Protein AF-A0A1B8S9D0-F1 (afdb_monomer)

Nearest PDB structures (foldseek):
  7rro-assembly1_YB  TM=2.808E-01  e=3.831E+00  Bos taurus
  8to0-assembly1_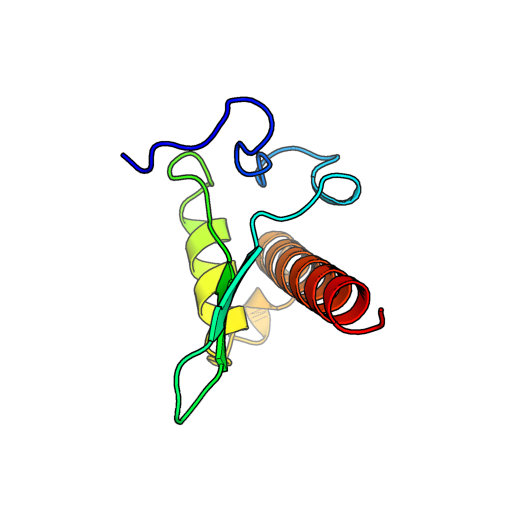Fp  TM=2.593E-01  e=9.077E+00  Mus musculus

Organism: NCBI:txid354243

Mean predicted aligned error: 5.72 Å

Radius of gyration: 13.84 Å; Cα contacts (8 Å, |Δi|>4): 88; chains: 1; bounding box: 39×24×36 Å

Structure (mmCIF, N/CA/C/O backbone):
data_AF-A0A1B8S9D0-F1
#
_entry.id   AF-A0A1B8S9D0-F1
#
loop_
_atom_site.group_PDB
_atom_site.id
_atom_site.type_symbol
_atom_site.label_atom_id
_atom_site.label_alt_id
_atom_site.label_comp_id
_atom_site.label_asym_id
_atom_site.label_entity_id
_atom_site.label_seq_id
_atom_site.pdbx_PDB_ins_code
_atom_site.Cartn_x
_atom_site.Cartn_y
_atom_site.Cartn_z
_atom_site.occupancy
_atom_site.B_iso_or_equiv
_atom_site.auth_seq_id
_atom_site.auth_comp_id
_atom_site.auth_asym_id
_atom_site.auth_atom_id
_atom_site.pdbx_PDB_model_num
ATOM 1 N N . ASN A 1 1 ? -15.346 -12.255 -2.977 1.00 54.06 1 ASN A N 1
ATOM 2 C CA . ASN A 1 1 ? -15.322 -10.852 -3.441 1.00 54.06 1 ASN A CA 1
ATOM 3 C C . ASN A 1 1 ? -15.828 -9.987 -2.298 1.00 54.06 1 ASN A C 1
ATOM 5 O O . ASN A 1 1 ? -16.871 -10.329 -1.756 1.00 54.06 1 ASN A O 1
ATOM 9 N N . VAL A 1 2 ? -15.090 -8.963 -1.864 1.00 58.38 2 VAL A N 1
ATOM 10 C CA . VAL A 1 2 ? -15.544 -8.089 -0.766 1.00 58.38 2 VAL A CA 1
ATOM 11 C C . VAL A 1 2 ? -16.445 -7.006 -1.360 1.00 58.38 2 VAL A C 1
ATOM 13 O O . VAL A 1 2 ? -16.091 -6.404 -2.372 1.00 58.38 2 VAL A O 1
ATOM 16 N N . ASN A 1 3 ? -17.629 -6.797 -0.783 1.00 62.94 3 ASN A N 1
ATOM 17 C CA . ASN A 1 3 ? -18.660 -5.932 -1.358 1.00 62.94 3 ASN A CA 1
ATOM 18 C C . ASN A 1 3 ? -18.397 -4.457 -0.993 1.00 62.94 3 ASN A C 1
ATOM 20 O O . ASN A 1 3 ? -19.040 -3.895 -0.111 1.00 62.94 3 ASN A O 1
ATOM 24 N N . TRP A 1 4 ? -17.381 -3.850 -1.608 1.00 67.56 4 TRP A N 1
ATOM 25 C CA . TRP A 1 4 ? -17.056 -2.436 -1.403 1.00 67.56 4 TRP A CA 1
ATOM 26 C C . TRP A 1 4 ? -17.869 -1.534 -2.326 1.00 67.56 4 TRP A C 1
ATOM 28 O O . TRP A 1 4 ? -18.118 -1.874 -3.484 1.00 67.56 4 TRP A O 1
ATOM 38 N N . SER A 1 5 ? -18.207 -0.337 -1.840 1.00 66.69 5 SER A N 1
ATOM 39 C CA . SER A 1 5 ? -18.712 0.726 -2.710 1.00 66.69 5 SER A CA 1
ATOM 40 C C . SER A 1 5 ? -17.700 0.999 -3.838 1.00 66.69 5 SER A C 1
ATOM 42 O O . SER A 1 5 ? -16.493 0.982 -3.578 1.00 66.69 5 SER A O 1
ATOM 44 N N . PRO A 1 6 ? -18.135 1.297 -5.078 1.00 64.88 6 PRO A N 1
ATOM 45 C CA . PRO A 1 6 ? -17.235 1.627 -6.187 1.00 64.88 6 PRO A CA 1
ATOM 46 C C . PRO A 1 6 ? -16.252 2.763 -5.862 1.00 64.88 6 PRO A C 1
ATOM 48 O O . PRO A 1 6 ? -15.125 2.765 -6.352 1.00 64.88 6 PRO A O 1
ATOM 51 N N . LEU A 1 7 ? -16.658 3.689 -4.985 1.00 65.69 7 LEU A N 1
ATOM 52 C CA . LEU A 1 7 ? -15.840 4.808 -4.502 1.00 65.69 7 LEU A CA 1
ATOM 53 C C . LEU A 1 7 ? -14.782 4.395 -3.464 1.00 65.69 7 LEU A C 1
ATOM 55 O O . LEU A 1 7 ? -13.861 5.155 -3.184 1.00 65.69 7 LEU A O 1
ATOM 59 N N . GLN A 1 8 ? -14.908 3.199 -2.893 1.00 68.81 8 GLN A N 1
ATOM 60 C CA . GLN A 1 8 ? -13.981 2.616 -1.924 1.00 68.81 8 GLN A CA 1
ATOM 61 C C . GLN A 1 8 ? -13.094 1.540 -2.562 1.00 68.81 8 GLN A C 1
ATOM 63 O O . GLN A 1 8 ? -12.458 0.769 -1.852 1.00 68.81 8 GLN A O 1
ATOM 68 N N . ARG A 1 9 ? -13.034 1.439 -3.895 1.00 71.69 9 ARG A N 1
ATOM 69 C CA . ARG A 1 9 ? -12.163 0.456 -4.549 1.00 71.69 9 ARG A CA 1
ATOM 70 C C . ARG A 1 9 ? -10.692 0.706 -4.157 1.00 71.69 9 ARG A C 1
ATOM 72 O O . ARG A 1 9 ? -10.278 1.865 -4.112 1.00 71.69 9 ARG A O 1
ATOM 79 N N . PRO A 1 10 ? -9.895 -0.346 -3.883 1.00 76.56 10 PRO A N 1
ATOM 80 C CA . PRO A 1 10 ? -8.476 -0.189 -3.619 1.00 76.56 10 PRO A CA 1
ATOM 81 C C . PRO A 1 10 ? -7.795 0.543 -4.773 1.00 76.56 10 PRO A C 1
ATOM 83 O O . PRO A 1 10 ? -8.164 0.320 -5.933 1.00 76.56 10 PRO A O 1
ATOM 86 N N . PRO A 1 11 ? -6.811 1.405 -4.479 1.00 83.00 11 PRO A N 1
ATOM 87 C CA . PRO A 1 11 ? -6.033 2.038 -5.525 1.00 83.00 11 PRO A CA 1
ATOM 88 C C . PRO A 1 11 ? -5.316 0.971 -6.355 1.00 83.00 11 PRO A C 1
ATOM 90 O O . PRO A 1 11 ? -4.897 -0.069 -5.842 1.00 83.00 11 PRO A O 1
ATOM 93 N N . ASP A 1 12 ? -5.169 1.239 -7.649 1.00 86.06 12 ASP A N 1
ATOM 94 C CA . ASP A 1 12 ? -4.307 0.424 -8.491 1.00 86.06 12 ASP A CA 1
ATOM 95 C C . ASP A 1 12 ? -2.849 0.779 -8.194 1.00 86.06 12 ASP A C 1
ATOM 97 O O . ASP A 1 12 ? -2.378 1.854 -8.556 1.00 86.06 12 ASP A O 1
ATOM 101 N N . LEU A 1 13 ? -2.165 -0.117 -7.484 1.00 86.69 13 LEU A N 1
ATOM 102 C CA . LEU A 1 13 ? -0.788 0.065 -7.027 1.00 86.69 13 LEU A CA 1
ATOM 103 C C . LEU A 1 13 ? 0.250 -0.133 -8.142 1.00 86.69 13 LEU A C 1
ATOM 105 O O . LEU A 1 13 ? 1.425 0.149 -7.927 1.00 86.69 13 LEU A O 1
ATOM 109 N N . ASN A 1 14 ? -0.154 -0.636 -9.314 1.00 86.62 14 ASN A N 1
ATOM 110 C CA . ASN A 1 14 ? 0.764 -0.869 -10.429 1.00 86.62 14 ASN A CA 1
ATOM 111 C C . ASN A 1 14 ? 1.052 0.404 -11.233 1.00 86.62 14 ASN A C 1
ATOM 113 O O . ASN A 1 14 ? 2.060 0.467 -11.935 1.00 86.62 14 ASN A O 1
ATOM 117 N N . TRP A 1 15 ? 0.169 1.401 -11.154 1.00 83.81 15 TRP A N 1
ATOM 118 C CA . TRP A 1 15 ? 0.238 2.617 -11.961 1.00 83.81 15 TRP A CA 1
ATOM 119 C C . TRP A 1 15 ? 0.574 3.839 -11.110 1.00 83.81 15 TRP A C 1
ATOM 121 O O . TRP A 1 15 ? 0.098 3.940 -9.979 1.00 83.81 15 TRP A O 1
ATOM 131 N N . PRO A 1 16 ? 1.344 4.803 -11.645 1.00 81.38 16 PRO A N 1
ATOM 132 C CA . PRO A 1 16 ? 1.657 6.037 -10.935 1.00 81.38 16 PRO A CA 1
ATOM 133 C C . PRO A 1 16 ? 0.385 6.811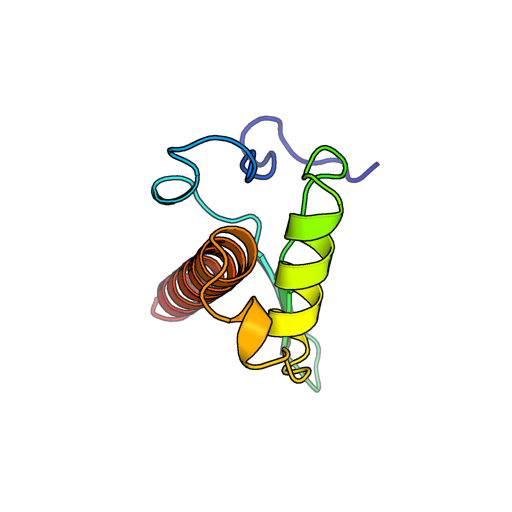 -10.552 1.00 81.38 16 PRO A C 1
ATOM 135 O O . PRO A 1 16 ? -0.633 6.755 -11.245 1.00 81.38 16 PRO A O 1
ATOM 138 N N . GLY A 1 17 ? 0.446 7.553 -9.443 1.00 82.50 17 GLY A N 1
ATOM 139 C CA . GLY A 1 17 ? -0.686 8.326 -8.927 1.00 82.50 17 GLY A CA 1
ATOM 140 C C . GLY A 1 17 ? -1.521 7.583 -7.882 1.00 82.50 17 GLY A C 1
ATOM 141 O O . GLY A 1 17 ? -2.547 8.102 -7.435 1.00 82.50 17 GLY A O 1
ATOM 142 N N . TRP A 1 18 ? -1.095 6.389 -7.458 1.00 85.12 18 TRP A N 1
ATOM 143 C CA . TRP A 1 18 ? -1.655 5.717 -6.284 1.00 85.12 18 TRP A CA 1
ATOM 144 C C . TRP A 1 18 ? -1.313 6.466 -4.987 1.00 85.12 18 TRP A C 1
ATOM 146 O O . TRP A 1 18 ? -2.069 6.371 -4.022 1.00 85.12 18 TRP A O 1
ATOM 156 N N . GLU A 1 19 ? -0.228 7.248 -4.967 1.00 84.44 19 GLU A N 1
ATOM 157 C CA . GLU A 1 19 ? 0.268 7.983 -3.798 1.00 84.44 19 GLU A CA 1
ATOM 158 C C . GLU A 1 19 ? -0.725 9.043 -3.306 1.00 84.44 19 GLU A C 1
ATOM 160 O O . GLU A 1 19 ? -0.862 9.259 -2.104 1.00 84.44 19 GLU A O 1
ATOM 165 N N . GLY A 1 20 ? -1.432 9.692 -4.237 1.00 80.38 20 GLY A N 1
ATOM 166 C CA . GLY A 1 20 ? -2.459 10.693 -3.938 1.00 80.38 20 GLY A CA 1
ATOM 167 C C . GLY A 1 20 ? -3.834 10.095 -3.634 1.00 80.38 20 GLY A C 1
ATOM 168 O O . GLY A 1 20 ? -4.763 10.826 -3.289 1.00 80.38 20 GLY A O 1
ATOM 169 N N . LYS A 1 21 ? -3.994 8.774 -3.771 1.00 82.31 21 LYS A N 1
ATOM 170 C CA . LYS A 1 21 ? -5.252 8.077 -3.495 1.00 82.31 21 LYS A CA 1
ATOM 171 C C . LYS A 1 21 ? -5.249 7.548 -2.066 1.00 82.31 21 LYS A C 1
ATOM 173 O O . LYS A 1 21 ? -4.227 7.090 -1.552 1.00 82.31 21 LYS A O 1
ATOM 178 N N . ARG A 1 22 ? -6.426 7.563 -1.431 1.00 78.88 22 ARG A N 1
ATOM 179 C CA . ARG A 1 22 ? -6.602 6.895 -0.138 1.00 78.88 22 ARG A CA 1
ATOM 180 C C . ARG A 1 22 ? -6.294 5.409 -0.305 1.00 78.88 22 ARG A C 1
ATOM 182 O O . ARG A 1 22 ? -6.893 4.730 -1.136 1.00 78.88 22 ARG A O 1
ATOM 189 N N . GLN A 1 23 ? -5.358 4.925 0.498 1.00 82.88 23 GLN A N 1
ATOM 190 C CA . GLN A 1 23 ? -5.076 3.509 0.636 1.00 82.88 23 GLN A CA 1
ATOM 191 C C . GLN A 1 23 ? -6.277 2.829 1.288 1.00 82.88 23 GLN A C 1
ATOM 193 O O . GLN A 1 23 ? -6.946 3.405 2.152 1.00 82.88 23 GLN A O 1
ATOM 198 N N . HIS A 1 24 ? -6.567 1.598 0.883 1.00 84.75 24 HIS A N 1
ATOM 199 C CA . HIS A 1 24 ? -7.680 0.854 1.458 1.00 84.75 24 HIS A CA 1
ATOM 200 C C . HIS A 1 24 ? -7.226 0.203 2.769 1.00 84.75 24 HIS A C 1
ATOM 202 O O . HIS A 1 24 ? -6.832 -0.962 2.800 1.00 84.75 24 HIS A O 1
ATOM 208 N N . VAL A 1 25 ? -7.224 1.000 3.838 1.00 85.38 25 VAL A N 1
ATOM 209 C CA . VAL A 1 25 ? -6.869 0.577 5.197 1.00 85.38 25 VAL A CA 1
ATOM 210 C C . VAL A 1 25 ? -8.138 0.452 6.029 1.00 85.38 25 VAL A C 1
ATOM 212 O O . VAL A 1 25 ? -8.937 1.385 6.079 1.00 85.38 25 VAL A O 1
ATOM 215 N N . MET A 1 26 ? -8.305 -0.684 6.698 1.00 84.38 26 MET A N 1
ATOM 216 C CA . MET A 1 26 ? -9.386 -0.940 7.643 1.00 84.38 26 MET A CA 1
ATOM 217 C C . MET A 1 26 ? -8.801 -1.140 9.037 1.00 84.38 26 MET A C 1
ATOM 219 O O . MET A 1 26 ? -7.914 -1.970 9.223 1.00 84.38 26 MET A O 1
ATOM 223 N N . THR A 1 27 ? -9.316 -0.410 10.019 1.00 84.06 27 THR A N 1
ATOM 224 C CA . THR A 1 27 ? -9.003 -0.651 11.429 1.00 84.06 27 THR A CA 1
ATOM 225 C C . THR A 1 27 ? -10.106 -1.512 12.023 1.00 84.06 27 THR A C 1
ATOM 227 O O . THR A 1 27 ? -11.274 -1.131 11.989 1.00 84.06 27 THR A O 1
ATOM 230 N N . VAL A 1 28 ? -9.743 -2.676 12.550 1.00 84.06 28 VAL A N 1
ATOM 231 C CA . VAL A 1 28 ? -10.651 -3.579 13.256 1.00 84.06 28 VAL A CA 1
ATOM 232 C C . VAL A 1 28 ? -10.280 -3.548 14.730 1.00 84.06 28 VAL A C 1
ATOM 234 O O . VAL A 1 28 ? -9.199 -3.998 15.110 1.00 84.06 28 VAL A O 1
ATOM 237 N N . SER A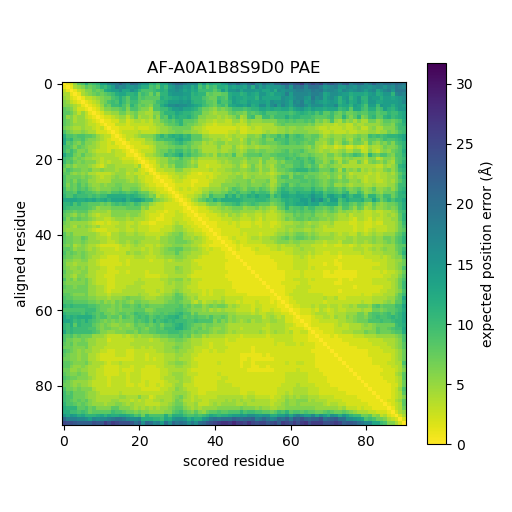 1 29 ? -11.171 -3.006 15.553 1.00 86.94 29 SER A N 1
ATOM 238 C CA . SER A 1 29 ? -10.990 -2.912 17.001 1.00 86.94 29 SER A CA 1
ATOM 239 C C . SER A 1 29 ? -11.814 -3.990 17.698 1.00 86.94 29 SER A C 1
ATOM 241 O O . SER A 1 29 ? -13.016 -4.104 17.469 1.00 86.94 29 SER A O 1
ATOM 243 N N . GLY A 1 30 ? -11.165 -4.782 18.542 1.00 87.00 30 GLY A N 1
ATOM 244 C CA . GLY A 1 30 ? -11.793 -5.705 19.481 1.00 87.00 30 GLY A CA 1
ATOM 245 C C . GLY A 1 30 ? -11.625 -5.223 20.920 1.00 87.00 30 GLY A C 1
ATOM 246 O O . GLY A 1 30 ? -10.985 -4.210 21.187 1.00 87.00 30 GLY A O 1
ATOM 247 N N . THR A 1 31 ? -12.164 -5.983 21.869 1.00 88.25 31 THR A N 1
ATOM 248 C CA . THR A 1 31 ? -12.063 -5.670 23.306 1.00 88.25 31 THR A CA 1
ATOM 249 C C . THR A 1 31 ? -10.626 -5.698 23.833 1.00 88.25 31 THR A C 1
ATOM 251 O O . THR A 1 31 ? -10.318 -4.999 24.791 1.00 88.25 31 THR A O 1
ATOM 254 N N . GLN A 1 32 ? -9.748 -6.498 23.218 1.00 89.12 32 GLN A N 1
ATOM 255 C CA . GLN A 1 32 ? -8.369 -6.714 23.672 1.00 89.12 32 GLN A CA 1
ATOM 256 C C . GLN A 1 32 ? -7.306 -6.074 22.769 1.00 89.12 32 GLN A C 1
ATOM 258 O O . GLN A 1 32 ? -6.183 -5.858 23.217 1.00 89.12 32 GLN A O 1
ATOM 263 N N . ALA A 1 33 ? -7.619 -5.805 21.499 1.00 85.50 33 ALA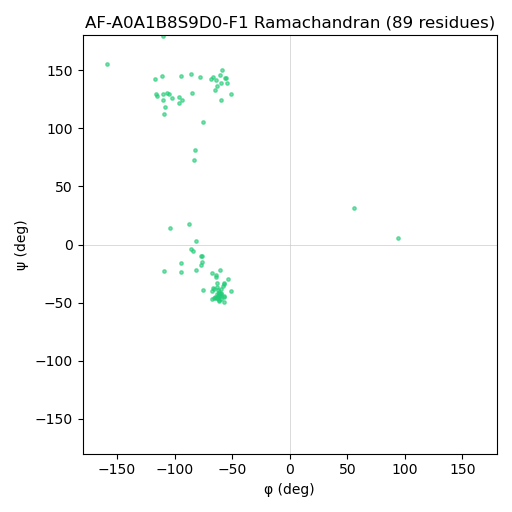 A N 1
ATOM 264 C CA . ALA A 1 33 ? -6.633 -5.336 20.529 1.00 85.50 33 ALA A CA 1
ATOM 265 C C . ALA A 1 33 ? -7.279 -4.614 19.343 1.00 85.50 33 ALA A C 1
ATOM 267 O O . ALA A 1 33 ? -8.416 -4.901 18.971 1.00 85.50 33 ALA A O 1
ATOM 268 N N . CYS A 1 34 ? -6.502 -3.744 18.699 1.00 85.56 34 CYS A N 1
ATOM 269 C CA . CYS A 1 34 ? -6.852 -3.109 17.432 1.00 85.56 34 CYS A CA 1
ATOM 270 C C . CYS A 1 34 ? -5.865 -3.558 16.350 1.00 85.56 34 CYS A C 1
ATOM 272 O O . CYS A 1 34 ? -4.651 -3.472 16.537 1.00 85.56 34 CYS A O 1
ATOM 274 N N . VAL A 1 35 ? -6.376 -4.013 15.208 1.00 86.00 35 VAL A N 1
ATOM 275 C CA . VAL A 1 35 ? -5.577 -4.472 14.066 1.00 86.00 35 VAL A CA 1
ATOM 276 C C . VAL A 1 35 ? -5.849 -3.582 12.862 1.00 86.00 35 VAL A C 1
ATOM 278 O O . VAL A 1 35 ? -6.977 -3.159 12.630 1.00 86.00 35 VAL A O 1
ATOM 281 N N . ASN A 1 36 ? -4.808 -3.311 12.075 1.00 87.88 36 ASN A N 1
ATOM 282 C CA . ASN A 1 36 ? -4.914 -2.542 10.840 1.00 87.88 36 ASN A CA 1
ATOM 283 C C . ASN A 1 36 ? -4.688 -3.466 9.647 1.00 87.88 36 ASN A C 1
ATOM 285 O O . ASN A 1 36 ? -3.649 -4.116 9.548 1.00 87.88 36 ASN A O 1
ATOM 289 N N . LEU A 1 37 ? -5.654 -3.497 8.740 1.00 86.50 37 LEU A N 1
ATOM 290 C CA . LEU A 1 37 ? -5.650 -4.315 7.539 1.00 86.50 37 LEU A CA 1
ATOM 291 C C . LEU A 1 37 ? -5.435 -3.406 6.331 1.00 86.50 37 LEU A C 1
ATOM 293 O O . LEU A 1 37 ? -6.252 -2.530 6.066 1.00 86.50 37 LEU A O 1
ATOM 297 N N . LEU A 1 38 ? -4.343 -3.612 5.595 1.00 89.00 38 LEU A N 1
ATOM 298 C CA . LEU A 1 38 ? -4.128 -2.998 4.285 1.00 89.00 38 LEU A CA 1
ATOM 299 C C . LEU A 1 38 ? -4.625 -3.957 3.206 1.00 89.00 38 LEU A C 1
ATOM 301 O O . LEU A 1 38 ? -4.165 -5.097 3.137 1.00 89.00 38 LEU A O 1
ATOM 305 N N . VAL A 1 39 ? -5.528 -3.493 2.346 1.00 87.81 39 VAL A N 1
ATOM 306 C CA . VAL A 1 39 ? -6.068 -4.312 1.264 1.00 87.81 39 VAL A CA 1
ATOM 307 C C . VAL A 1 39 ? -5.321 -4.071 -0.044 1.00 87.81 39 VAL A C 1
ATOM 309 O O . VAL A 1 39 ? -5.216 -2.941 -0.518 1.00 87.81 39 VAL A O 1
ATOM 312 N N . ILE A 1 40 ? -4.839 -5.159 -0.646 1.00 87.19 40 ILE A N 1
ATOM 313 C CA . ILE A 1 40 ? -4.144 -5.176 -1.936 1.00 87.19 40 ILE A CA 1
ATOM 314 C C . ILE A 1 40 ? -5.097 -5.765 -2.977 1.00 87.19 40 ILE A C 1
ATOM 316 O O . ILE A 1 40 ? -5.696 -6.818 -2.755 1.00 87.19 40 ILE A O 1
ATOM 320 N N . SER A 1 41 ? -5.260 -5.084 -4.112 1.00 85.25 41 SER A N 1
ATOM 321 C CA . SER A 1 41 ? -6.064 -5.610 -5.217 1.00 85.25 41 SER A CA 1
ATOM 322 C C . SER A 1 41 ? -5.431 -6.885 -5.777 1.00 85.25 41 SER A C 1
ATOM 324 O O . SER A 1 41 ? -4.216 -6.951 -5.946 1.00 85.25 41 SER A O 1
ATOM 326 N N . TYR A 1 42 ? -6.243 -7.875 -6.155 1.00 84.00 42 TYR A N 1
ATOM 327 C CA . TYR A 1 42 ? -5.737 -9.077 -6.834 1.00 84.00 42 TYR A CA 1
ATOM 328 C C . TYR A 1 42 ? -5.045 -8.753 -8.171 1.00 84.00 42 TYR A C 1
ATOM 330 O O . TYR A 1 42 ? -4.236 -9.539 -8.651 1.00 84.00 42 TYR A O 1
ATOM 338 N N . ALA A 1 43 ? -5.365 -7.599 -8.770 1.00 86.50 43 ALA A N 1
ATOM 339 C CA . ALA A 1 43 ? -4.750 -7.118 -10.003 1.00 86.50 43 ALA A CA 1
ATOM 340 C C . ALA A 1 43 ? -3.340 -6.536 -9.783 1.00 86.50 43 ALA A C 1
ATOM 342 O O . ALA A 1 43 ? -2.640 -6.236 -10.748 1.00 86.50 43 ALA A O 1
ATOM 343 N N . THR A 1 44 ? -2.905 -6.345 -8.532 1.00 90.25 44 THR A N 1
ATOM 344 C CA . THR A 1 44 ? -1.542 -5.906 -8.223 1.00 90.25 44 THR A CA 1
ATOM 345 C C . THR A 1 44 ? -0.536 -6.975 -8.645 1.00 90.25 44 THR A C 1
ATOM 347 O O . THR A 1 44 ? -0.705 -8.152 -8.327 1.00 90.25 44 THR A O 1
ATOM 350 N N . HIS A 1 45 ? 0.532 -6.571 -9.338 1.00 93.38 45 HIS A N 1
ATOM 351 C CA . HIS A 1 45 ? 1.604 -7.470 -9.751 1.00 93.38 45 HIS A CA 1
ATOM 352 C C . HIS A 1 45 ? 2.109 -8.276 -8.553 1.00 93.38 45 HIS A C 1
ATOM 354 O O . HIS A 1 45 ? 2.450 -7.713 -7.510 1.00 93.38 45 HIS A O 1
ATOM 360 N N . SER A 1 46 ? 2.194 -9.600 -8.704 1.00 91.69 46 SER A N 1
ATOM 361 C CA . SER A 1 46 ? 2.467 -10.511 -7.586 1.00 91.69 46 SER A CA 1
ATOM 362 C C . SER A 1 46 ? 3.780 -10.193 -6.866 1.00 91.69 46 SER A C 1
ATOM 364 O O . SER A 1 46 ? 3.839 -10.287 -5.643 1.00 91.69 46 SER A O 1
ATOM 366 N N . ALA A 1 47 ? 4.811 -9.749 -7.593 1.00 92.06 47 ALA A N 1
ATOM 367 C CA . ALA A 1 47 ? 6.074 -9.306 -7.001 1.00 92.06 47 ALA A CA 1
ATOM 368 C C . ALA A 1 47 ? 5.888 -8.101 -6.062 1.00 92.06 47 ALA A C 1
ATOM 370 O O . ALA A 1 47 ? 6.405 -8.102 -4.945 1.00 92.06 47 ALA A O 1
ATOM 371 N N . LEU A 1 48 ? 5.099 -7.105 -6.479 1.00 93.19 48 LEU A N 1
ATOM 372 C CA . LEU A 1 48 ? 4.787 -5.935 -5.663 1.00 93.19 48 LEU A CA 1
ATOM 373 C C . LEU A 1 48 ? 3.932 -6.317 -4.454 1.00 93.19 48 LEU A C 1
ATOM 375 O O . LEU A 1 48 ? 4.271 -5.948 -3.333 1.00 93.19 48 LEU A O 1
ATOM 379 N N . ALA A 1 49 ? 2.877 -7.110 -4.656 1.00 92.19 49 ALA A N 1
ATOM 380 C CA . ALA A 1 49 ? 2.021 -7.581 -3.569 1.00 92.19 49 ALA A CA 1
ATOM 381 C C . ALA A 1 49 ? 2.826 -8.351 -2.507 1.00 92.19 49 ALA A C 1
ATOM 383 O O . ALA A 1 49 ? 2.698 -8.084 -1.312 1.00 92.19 49 ALA A O 1
ATOM 384 N N . MET A 1 50 ? 3.713 -9.256 -2.934 1.00 92.38 50 MET A N 1
ATOM 385 C CA . MET A 1 50 ? 4.604 -9.987 -2.031 1.00 92.38 50 MET A CA 1
ATOM 386 C C . MET A 1 50 ? 5.554 -9.068 -1.268 1.00 92.38 50 MET A C 1
ATOM 388 O O . MET A 1 50 ? 5.766 -9.286 -0.076 1.00 92.38 50 MET A O 1
ATOM 392 N N . MET A 1 51 ? 6.121 -8.050 -1.918 1.00 94.56 51 MET A N 1
ATOM 393 C CA . MET A 1 51 ? 6.996 -7.099 -1.232 1.00 94.56 51 MET A CA 1
ATOM 394 C C . MET A 1 51 ? 6.233 -6.249 -0.220 1.00 94.56 51 MET A C 1
ATOM 396 O O . MET A 1 51 ? 6.713 -6.076 0.895 1.00 94.56 51 MET A O 1
ATOM 400 N N . VAL A 1 52 ? 5.015 -5.803 -0.540 1.00 92.69 52 VAL A N 1
ATOM 401 C CA . VAL A 1 52 ? 4.154 -5.095 0.422 1.00 92.69 52 VAL A CA 1
ATOM 402 C C . VAL A 1 52 ? 3.870 -5.977 1.640 1.00 92.69 52 VAL A C 1
ATOM 404 O O . VAL A 1 52 ? 4.031 -5.518 2.770 1.00 92.69 52 VAL A O 1
ATOM 407 N N . MET A 1 53 ? 3.508 -7.248 1.431 1.00 92.06 53 MET A N 1
ATOM 408 C CA . MET A 1 53 ? 3.253 -8.192 2.525 1.00 92.06 53 MET A CA 1
ATOM 409 C C . MET A 1 53 ? 4.504 -8.451 3.376 1.00 92.06 53 MET A C 1
ATOM 411 O O . MET A 1 53 ? 4.413 -8.439 4.602 1.00 92.06 53 MET A O 1
ATOM 415 N N . ARG A 1 54 ? 5.682 -8.617 2.756 1.00 92.44 54 ARG A N 1
ATOM 416 C CA . ARG A 1 54 ? 6.960 -8.761 3.477 1.00 92.44 54 ARG A CA 1
ATOM 417 C C . ARG A 1 54 ? 7.286 -7.531 4.321 1.00 92.44 54 ARG A C 1
ATOM 419 O O . ARG A 1 54 ? 7.573 -7.682 5.506 1.00 92.44 54 ARG A O 1
ATOM 426 N N . CYS A 1 55 ? 7.176 -6.332 3.744 1.00 91.56 55 CYS A N 1
ATOM 427 C CA . CYS A 1 55 ? 7.381 -5.078 4.470 1.00 91.56 55 CYS A CA 1
ATOM 428 C C . CYS A 1 55 ? 6.400 -4.941 5.644 1.00 91.56 55 CYS A C 1
ATOM 430 O O . CYS A 1 55 ? 6.787 -4.512 6.729 1.00 91.56 55 CYS A O 1
ATOM 432 N N . ALA A 1 56 ? 5.129 -5.311 5.452 1.00 90.75 56 ALA A N 1
ATOM 433 C CA . ALA A 1 56 ? 4.112 -5.243 6.500 1.00 90.75 56 ALA A CA 1
ATOM 434 C C . ALA A 1 56 ? 4.388 -6.223 7.652 1.00 90.75 56 ALA A C 1
ATOM 436 O O . ALA A 1 56 ? 4.180 -5.870 8.810 1.00 90.75 56 ALA A O 1
ATOM 437 N N . ALA A 1 57 ? 4.897 -7.416 7.336 1.00 90.12 57 ALA A N 1
ATOM 438 C CA . ALA A 1 57 ? 5.282 -8.444 8.300 1.00 90.12 57 ALA A CA 1
ATOM 439 C C . ALA A 1 57 ? 6.673 -8.223 8.925 1.00 90.12 57 ALA A C 1
ATOM 441 O O . ALA A 1 57 ? 7.125 -9.053 9.710 1.00 90.12 57 ALA A O 1
ATOM 442 N N . ASN A 1 58 ? 7.355 -7.121 8.588 1.00 89.12 58 ASN A N 1
ATOM 443 C CA . ASN A 1 58 ? 8.708 -6.813 9.052 1.00 89.12 58 ASN A CA 1
ATOM 444 C C . ASN A 1 58 ? 9.725 -7.932 8.728 1.00 89.12 58 ASN A C 1
ATOM 446 O O . ASN A 1 58 ? 10.669 -8.171 9.482 1.00 89.12 58 ASN A O 1
ATOM 450 N N . LEU A 1 59 ? 9.509 -8.640 7.612 1.00 90.38 59 LEU A N 1
ATOM 451 C CA . LEU A 1 59 ? 10.392 -9.707 7.151 1.00 90.38 59 LEU A CA 1
ATOM 452 C C . LEU A 1 59 ? 11.645 -9.117 6.488 1.00 90.38 59 LEU A C 1
ATOM 454 O O . LEU A 1 59 ? 11.542 -8.103 5.791 1.00 90.38 59 LEU A O 1
ATOM 458 N N . PRO A 1 60 ? 12.818 -9.753 6.652 1.00 88.31 60 PRO A N 1
ATOM 459 C CA . PRO A 1 60 ? 14.044 -9.283 6.026 1.00 88.31 60 PRO A CA 1
ATOM 460 C C . PRO A 1 60 ? 13.930 -9.331 4.497 1.00 88.31 60 PRO A C 1
ATOM 462 O O . PRO A 1 60 ? 13.447 -10.306 3.917 1.00 88.31 60 PRO A O 1
ATOM 465 N N . ILE A 1 61 ? 14.397 -8.261 3.856 1.00 88.81 61 ILE A N 1
ATOM 466 C CA . ILE A 1 61 ? 14.569 -8.157 2.405 1.00 88.81 61 ILE A CA 1
ATOM 467 C C . ILE A 1 61 ? 16.071 -8.150 2.141 1.00 88.81 61 ILE A C 1
ATOM 469 O O . ILE A 1 61 ? 16.807 -7.378 2.766 1.00 88.81 61 ILE A O 1
ATOM 473 N N . GLU A 1 62 ? 16.528 -9.009 1.231 1.00 88.56 62 GLU A N 1
ATOM 474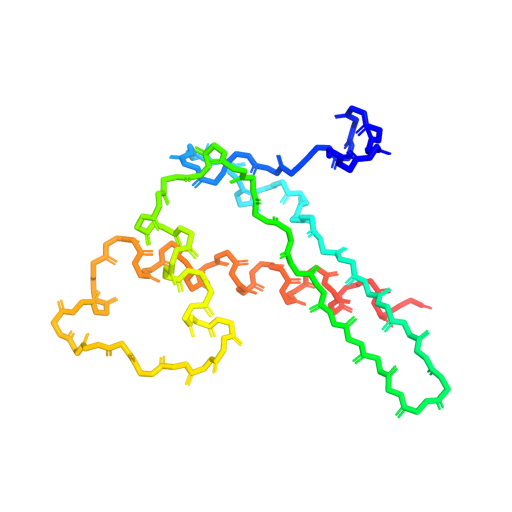 C CA . GLU A 1 62 ? 17.942 -9.098 0.869 1.00 88.56 62 GLU A CA 1
ATOM 475 C C . GLU A 1 62 ? 18.489 -7.730 0.450 1.00 88.56 62 GLU A C 1
ATOM 477 O O . GLU A 1 62 ? 17.829 -6.977 -0.265 1.00 88.56 62 GLU A O 1
ATOM 482 N N . ALA A 1 63 ? 19.709 -7.396 0.880 1.00 85.44 63 ALA A N 1
ATOM 483 C CA . ALA A 1 63 ? 20.309 -6.085 0.617 1.00 85.44 63 ALA A CA 1
ATOM 484 C C . ALA A 1 63 ? 20.390 -5.754 -0.885 1.00 85.44 63 ALA A C 1
ATOM 486 O O . ALA A 1 63 ? 20.208 -4.603 -1.276 1.00 85.44 63 ALA A O 1
ATOM 487 N N . ALA A 1 64 ? 20.589 -6.772 -1.729 1.00 86.69 64 ALA A N 1
ATOM 488 C CA . ALA A 1 64 ? 20.585 -6.640 -3.185 1.00 86.69 64 ALA A CA 1
ATOM 489 C C . ALA A 1 64 ? 19.216 -6.215 -3.756 1.00 86.69 64 ALA A C 1
ATOM 491 O O . ALA A 1 64 ? 19.148 -5.592 -4.817 1.00 86.69 64 ALA A O 1
ATOM 492 N N . ASP A 1 65 ? 18.129 -6.519 -3.046 1.00 85.50 65 ASP A N 1
ATOM 493 C CA . ASP A 1 65 ? 16.760 -6.247 -3.474 1.00 85.50 65 ASP A CA 1
ATOM 494 C C . ASP A 1 65 ? 16.215 -4.926 -2.928 1.00 85.50 65 ASP A C 1
ATOM 496 O O . ASP A 1 65 ? 15.335 -4.335 -3.549 1.00 85.50 65 ASP A O 1
ATOM 500 N N . GLN A 1 66 ? 16.753 -4.410 -1.820 1.00 86.31 66 GLN A N 1
ATOM 501 C CA . GLN A 1 66 ? 16.236 -3.206 -1.150 1.00 86.31 66 GLN A CA 1
ATOM 502 C C . GLN A 1 66 ? 16.180 -1.968 -2.058 1.00 86.31 66 GLN A C 1
ATOM 504 O O . GLN A 1 66 ? 15.251 -1.168 -1.953 1.00 86.31 66 GLN A O 1
ATOM 509 N N . ASN A 1 67 ? 17.136 -1.840 -2.982 1.00 90.25 67 ASN A N 1
ATOM 510 C CA . ASN A 1 67 ?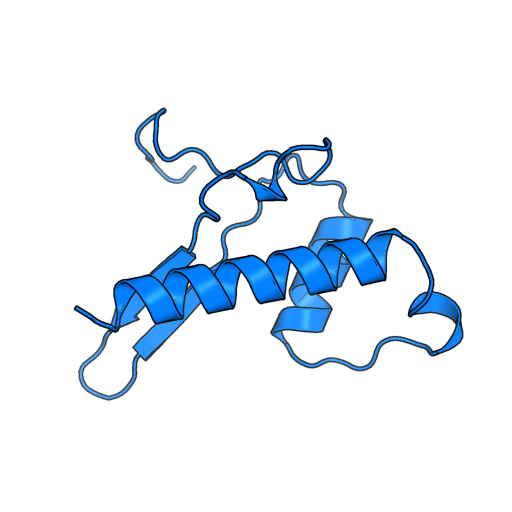 17.205 -0.723 -3.927 1.00 90.25 67 ASN A CA 1
ATOM 511 C C . ASN A 1 67 ? 16.362 -0.942 -5.192 1.00 90.25 67 ASN A C 1
ATOM 513 O O . ASN A 1 67 ? 16.279 -0.051 -6.039 1.00 90.25 67 ASN A O 1
ATOM 517 N N . LYS A 1 68 ? 15.736 -2.115 -5.355 1.00 92.31 68 LYS A N 1
ATOM 518 C CA . LYS A 1 68 ? 14.873 -2.375 -6.506 1.00 92.31 68 LYS A CA 1
ATOM 519 C C . LYS A 1 68 ? 13.608 -1.515 -6.405 1.00 92.31 68 LYS A C 1
ATOM 521 O O . LYS A 1 68 ? 13.036 -1.398 -5.317 1.00 92.31 68 LYS A O 1
ATOM 526 N N . PRO A 1 69 ? 13.094 -0.991 -7.535 1.00 91.06 69 PRO A N 1
ATOM 527 C CA . PRO A 1 69 ? 11.893 -0.157 -7.547 1.00 91.06 69 PRO A CA 1
ATOM 528 C C . PRO A 1 69 ? 10.709 -0.791 -6.811 1.00 91.06 69 PRO A C 1
ATOM 530 O O . PRO A 1 69 ? 10.035 -0.123 -6.041 1.00 91.06 69 PRO A O 1
ATOM 533 N N . VAL A 1 70 ? 10.513 -2.105 -6.959 1.00 91.69 70 VAL A N 1
ATOM 534 C CA . VAL A 1 70 ? 9.427 -2.843 -6.297 1.00 91.69 70 VAL A CA 1
ATOM 535 C C . VAL A 1 70 ? 9.480 -2.758 -4.765 1.00 91.69 70 VAL A C 1
ATOM 537 O O . VAL A 1 70 ? 8.439 -2.615 -4.126 1.00 91.69 70 VAL A O 1
ATOM 540 N N . CYS A 1 71 ? 10.674 -2.790 -4.166 1.00 91.06 71 CYS A N 1
ATOM 541 C CA . CYS A 1 71 ? 10.860 -2.703 -2.716 1.00 91.06 71 CYS A CA 1
ATOM 542 C C . CYS A 1 71 ? 10.651 -1.271 -2.210 1.00 91.06 71 CYS A C 1
ATOM 544 O O . CYS A 1 71 ? 10.018 -1.060 -1.170 1.00 91.06 71 CYS A O 1
ATOM 546 N N . LEU A 1 72 ? 11.117 -0.283 -2.977 1.00 92.50 72 LEU A N 1
ATOM 547 C CA . LEU A 1 72 ? 10.910 1.135 -2.678 1.00 92.50 72 LEU A CA 1
ATOM 548 C C . LEU A 1 72 ? 9.422 1.502 -2.768 1.00 92.50 72 LEU A C 1
ATOM 550 O O . LEU A 1 72 ? 8.882 2.110 -1.840 1.00 92.50 72 LEU A O 1
ATOM 554 N N . THR A 1 73 ? 8.732 1.062 -3.824 1.00 93.06 73 THR A N 1
ATOM 555 C CA . THR A 1 73 ? 7.286 1.247 -3.997 1.00 93.06 73 THR A CA 1
ATOM 556 C C . THR A 1 73 ? 6.513 0.563 -2.874 1.00 93.06 73 THR A C 1
ATOM 558 O O . THR A 1 73 ? 5.685 1.209 -2.237 1.00 93.06 73 THR A O 1
ATOM 561 N N . ALA A 1 74 ? 6.824 -0.696 -2.546 1.00 93.31 74 ALA A N 1
ATOM 562 C CA . ALA A 1 74 ? 6.177 -1.411 -1.443 1.00 93.31 74 ALA A CA 1
ATOM 563 C C . ALA A 1 74 ? 6.320 -0.682 -0.096 1.00 93.31 74 ALA A C 1
ATOM 565 O O . ALA A 1 74 ? 5.349 -0.529 0.650 1.00 93.31 74 ALA A O 1
ATOM 566 N N . SER A 1 75 ? 7.521 -0.179 0.196 1.00 91.50 75 SER A N 1
ATOM 567 C CA . SER A 1 75 ? 7.801 0.591 1.412 1.00 91.50 75 SER A CA 1
ATOM 568 C C . SER A 1 75 ? 7.048 1.924 1.437 1.00 91.50 75 SER A C 1
ATOM 570 O O . SER A 1 75 ? 6.542 2.333 2.485 1.00 91.50 75 SER A O 1
ATOM 572 N N . SER A 1 76 ? 6.936 2.589 0.285 1.00 92.62 76 SER A N 1
ATOM 573 C CA . SER A 1 76 ? 6.157 3.820 0.130 1.00 92.62 76 SER A CA 1
ATOM 574 C C . SER A 1 76 ? 4.665 3.574 0.383 1.00 92.62 76 SER A C 1
ATOM 576 O O . SER A 1 76 ? 4.053 4.299 1.167 1.00 92.62 76 SER A O 1
ATOM 578 N N . ILE A 1 77 ? 4.092 2.503 -0.184 1.00 91.69 77 ILE A N 1
ATOM 579 C CA . ILE A 1 77 ? 2.683 2.117 0.016 1.00 91.69 77 ILE A CA 1
ATOM 580 C C . ILE A 1 77 ? 2.388 1.917 1.501 1.00 91.69 77 ILE A C 1
ATOM 582 O O . ILE A 1 77 ? 1.440 2.497 2.036 1.00 91.69 77 ILE A O 1
ATOM 586 N N . LEU A 1 78 ? 3.233 1.145 2.191 1.00 91.69 78 LEU A N 1
ATOM 587 C CA . LEU A 1 78 ? 3.061 0.879 3.616 1.00 91.69 78 LEU A CA 1
ATOM 588 C C . LEU A 1 78 ? 3.152 2.163 4.453 1.00 91.69 78 LEU A C 1
ATOM 590 O O . LEU A 1 78 ? 2.380 2.345 5.396 1.00 91.69 78 LEU A O 1
ATOM 594 N N . ARG A 1 79 ? 4.062 3.080 4.104 1.00 91.31 79 ARG A N 1
ATOM 595 C CA . ARG A 1 79 ? 4.193 4.381 4.774 1.00 91.31 79 ARG A CA 1
ATOM 596 C C . ARG A 1 79 ? 2.949 5.245 4.572 1.00 91.31 79 ARG A C 1
ATOM 598 O O . ARG A 1 79 ? 2.454 5.810 5.545 1.00 91.31 79 ARG A O 1
ATOM 605 N N . SER A 1 80 ? 2.426 5.323 3.351 1.00 90.44 80 SER A N 1
ATOM 606 C CA . SER A 1 80 ? 1.195 6.062 3.045 1.00 90.44 80 SER A CA 1
ATOM 607 C C . SER A 1 80 ? -0.007 5.488 3.797 1.00 90.44 80 SER A C 1
ATOM 609 O O . SER A 1 80 ? -0.764 6.240 4.408 1.00 90.44 80 SER A O 1
ATOM 611 N N . ALA A 1 81 ? -0.132 4.158 3.851 1.00 89.75 81 ALA A N 1
ATOM 612 C CA . ALA A 1 81 ? -1.171 3.477 4.622 1.00 89.75 81 ALA A CA 1
ATOM 613 C C . ALA A 1 81 ? -1.088 3.795 6.128 1.00 89.75 81 ALA A C 1
ATOM 615 O O . ALA A 1 81 ? -2.103 4.098 6.758 1.00 89.75 81 ALA A O 1
ATOM 616 N N . ARG A 1 82 ? 0.122 3.785 6.709 1.00 89.69 82 ARG A N 1
ATOM 617 C CA . ARG A 1 82 ? 0.341 4.148 8.121 1.00 89.69 82 ARG A CA 1
ATOM 618 C C . ARG A 1 82 ? -0.030 5.601 8.408 1.00 89.69 82 ARG A C 1
ATOM 620 O O . ARG A 1 82 ? -0.766 5.841 9.360 1.00 89.69 82 ARG A O 1
ATOM 627 N N . ARG A 1 83 ? 0.399 6.536 7.554 1.00 89.81 83 ARG A N 1
ATOM 628 C CA . ARG A 1 83 ? 0.052 7.962 7.672 1.00 89.81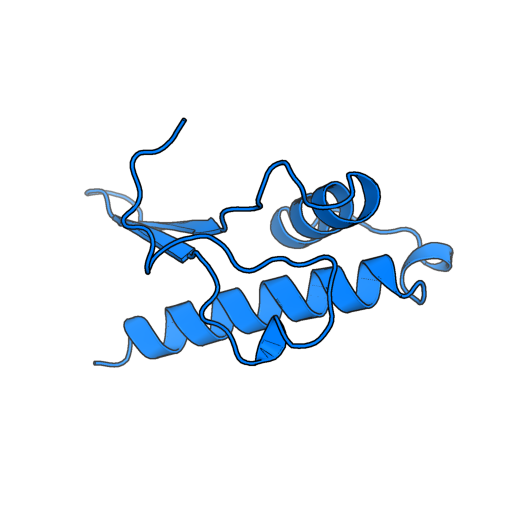 83 ARG A CA 1
ATOM 629 C C . ARG A 1 83 ? -1.454 8.190 7.601 1.00 89.81 83 ARG A C 1
ATOM 631 O O . ARG A 1 83 ? -1.991 8.953 8.393 1.00 89.81 83 ARG A O 1
ATOM 638 N N . GLN A 1 84 ? -2.145 7.509 6.687 1.00 86.94 84 GLN A N 1
ATOM 639 C CA . GLN A 1 84 ? -3.601 7.607 6.581 1.00 86.94 84 GLN A CA 1
ATOM 640 C C . GLN A 1 84 ? -4.299 7.126 7.857 1.00 86.94 84 GLN A C 1
ATOM 642 O O . GLN A 1 84 ? -5.242 7.765 8.315 1.00 86.94 84 GLN A O 1
ATOM 647 N N . ARG A 1 85 ? -3.834 6.020 8.445 1.00 85.19 85 ARG A N 1
ATOM 648 C CA . ARG A 1 85 ? -4.351 5.517 9.723 1.00 85.19 85 ARG A CA 1
ATOM 649 C C . ARG A 1 85 ? -4.103 6.502 10.866 1.00 85.19 85 ARG A C 1
ATOM 651 O O . ARG A 1 85 ? -4.999 6.735 11.665 1.00 85.19 85 ARG A O 1
ATOM 658 N N . GLU A 1 86 ? -2.900 7.062 10.955 1.00 86.06 86 GLU A N 1
ATOM 659 C CA . GLU A 1 86 ? -2.547 8.050 11.983 1.00 86.06 86 GLU A CA 1
ATOM 660 C C . GLU A 1 86 ? -3.424 9.300 11.874 1.00 86.06 86 GLU A C 1
ATOM 662 O O . GLU A 1 86 ? -3.976 9.741 12.876 1.00 86.06 86 GLU A O 1
ATOM 667 N N . ALA A 1 87 ? -3.649 9.795 10.653 1.00 83.88 87 ALA A N 1
ATOM 668 C CA . ALA A 1 87 ? -4.560 10.907 10.399 1.00 83.88 87 ALA A CA 1
ATOM 669 C C . ALA A 1 87 ? -6.019 10.587 10.773 1.00 83.88 87 ALA A C 1
ATOM 671 O O . ALA A 1 87 ? -6.735 11.473 11.222 1.00 83.88 87 ALA A O 1
ATOM 672 N N . ALA A 1 88 ? -6.459 9.335 10.615 1.00 75.69 88 ALA A N 1
ATOM 673 C CA . ALA A 1 88 ? -7.808 8.902 10.989 1.00 75.69 88 ALA A CA 1
ATOM 674 C C . ALA A 1 88 ? -8.000 8.693 12.504 1.00 75.69 88 ALA A C 1
ATOM 676 O O . ALA A 1 88 ? -9.135 8.627 12.959 1.00 75.69 88 ALA A O 1
ATOM 677 N N . CYS A 1 89 ? -6.917 8.554 13.276 1.00 66.19 89 CYS A N 1
ATOM 678 C CA . CYS A 1 89 ? -6.960 8.394 14.734 1.00 66.19 89 CYS A CA 1
ATOM 679 C C . CYS A 1 89 ? -6.805 9.731 15.487 1.00 66.19 89 CYS A C 1
ATOM 681 O O . CYS A 1 89 ? -7.056 9.781 16.686 1.00 66.19 89 CYS A O 1
ATOM 683 N N . GLY A 1 90 ? -6.343 10.789 14.811 1.00 59.19 90 GLY A N 1
ATOM 684 C CA . GLY A 1 90 ? -6.021 12.097 15.399 1.00 59.19 90 GLY A CA 1
ATOM 685 C C . GLY A 1 90 ? -7.181 13.098 15.488 1.00 59.19 90 GLY A C 1
ATOM 686 O O . GLY A 1 90 ? -6.920 14.291 15.620 1.00 59.19 90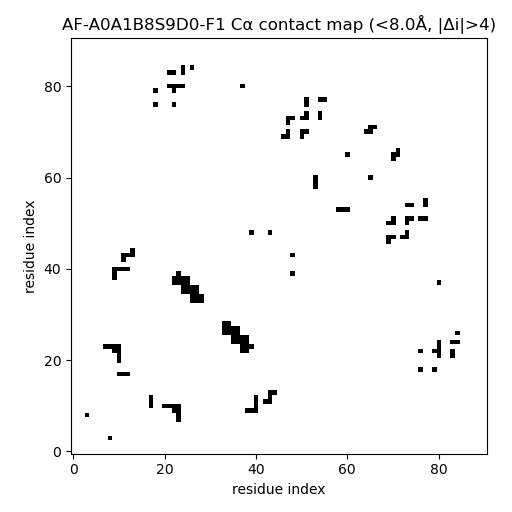 GLY A O 1
ATOM 687 N N . THR A 1 91 ? -8.428 12.638 15.390 1.00 46.75 91 THR A N 1
ATOM 688 C CA . THR A 1 91 ? -9.673 13.421 15.536 1.00 46.75 91 THR A CA 1
ATOM 689 C C . THR A 1 91 ? -10.557 12.784 16.584 1.00 46.75 91 THR A C 1
ATOM 691 O O . THR A 1 91 ? -11.130 13.535 17.398 1.00 46.75 91 THR A O 1
#

Sequence (91 aa):
NVNWSPLQRPPDLNWPGWEGKRQHVMTVSGTQACVNLLVISYATHSALAMMVMRCAANLPIEAADQNKPVCLTASSILRSARRQREAACGT

Solvent-accessible surface area (backbone atoms only — not comparable to full-atom values): 5685 Å² total; per-residue (Å²): 135,84,93,64,56,85,91,61,55,50,51,61,75,80,47,91,70,36,84,83,42,75,61,40,64,45,79,50,74,57,100,87,52,73,49,77,45,77,57,76,50,88,86,36,53,66,71,41,49,50,36,32,52,34,59,73,69,71,49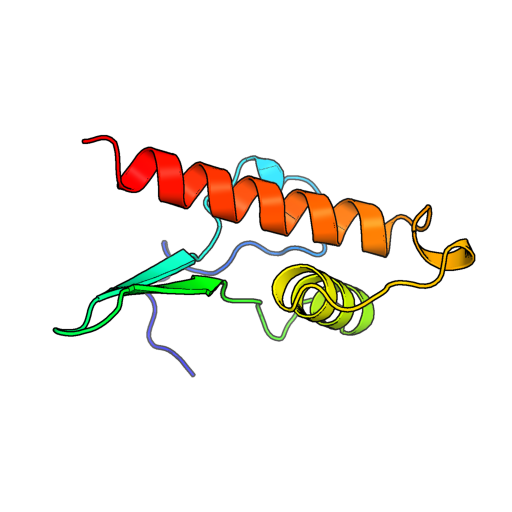,92,70,58,78,87,48,53,81,37,68,53,41,48,51,21,52,48,53,54,51,53,42,50,52,52,52,52,63,71,69,74,118

Foldseek 3Di:
DDDDDPLLDADALVDPPSLVPQFNWDWDDDPVDIDIDGDDDPPHDPLLVVLLVCVVVVHDDDPVCCPPPSNVSSNSSVVSNVVSVVVVVPD

pLDDT: mean 84.49, std 9.58, range [46.75, 94.56]

Secondary structure (DSSP, 8-state):
-----GGGPPP-TTSTT-TTSPP-EEEEE-SS-EEEEE---TTS-HHHHHHHHHHHTT----HHHHTSHHHHHHHHHHHHHHHHHHHHH--